Protein AF-A0A1Y4FBH4-F1 (afdb_monomer_lite)

Structure (mmCIF, N/CA/C/O backbone):
data_AF-A0A1Y4FBH4-F1
#
_entry.id   AF-A0A1Y4FBH4-F1
#
loop_
_atom_site.group_PDB
_atom_site.id
_atom_site.type_symbol
_atom_site.label_atom_id
_atom_site.label_alt_id
_atom_site.label_comp_id
_atom_site.label_asym_id
_atom_site.label_entity_id
_atom_site.label_seq_id
_atom_site.pdbx_PDB_ins_code
_atom_site.Cartn_x
_atom_site.Cartn_y
_atom_site.Cartn_z
_atom_site.occupancy
_atom_site.B_iso_or_equiv
_atom_site.auth_seq_id
_atom_site.auth_comp_id
_atom_site.auth_asym_id
_atom_site.auth_atom_id
_atom_site.pdbx_PDB_model_num
ATOM 1 N N . MET A 1 1 ? 20.129 15.542 -15.994 1.00 48.25 1 MET A N 1
ATOM 2 C CA . MET A 1 1 ? 19.425 16.602 -15.232 1.00 48.25 1 MET A CA 1
ATOM 3 C C . MET A 1 1 ? 17.943 16.291 -15.065 1.00 48.25 1 MET A C 1
ATOM 5 O O . MET A 1 1 ? 17.480 16.441 -13.949 1.00 48.25 1 MET A O 1
ATOM 9 N N . ILE A 1 2 ? 17.231 15.809 -16.097 1.00 51.38 2 ILE A N 1
ATOM 10 C CA . ILE A 1 2 ? 15.814 15.397 -15.977 1.00 51.38 2 ILE A CA 1
ATOM 11 C C . ILE A 1 2 ? 15.652 14.165 -15.057 1.00 51.38 2 ILE A C 1
ATOM 13 O O . ILE A 1 2 ? 14.860 14.227 -14.129 1.00 51.38 2 ILE A O 1
ATOM 17 N N . GLU A 1 3 ? 16.498 13.132 -15.189 1.00 50.94 3 GLU A N 1
ATOM 18 C CA . GLU A 1 3 ? 16.478 11.939 -14.304 1.00 50.94 3 GLU A CA 1
ATOM 19 C C . GLU A 1 3 ? 16.735 12.243 -12.814 1.00 50.94 3 GLU A C 1
ATOM 21 O O . GLU A 1 3 ? 16.278 11.516 -11.941 1.00 50.94 3 GLU A O 1
ATOM 26 N N . ILE A 1 4 ? 17.452 13.327 -12.494 1.00 52.62 4 ILE A N 1
ATOM 27 C CA . ILE A 1 4 ? 17.788 13.674 -11.100 1.00 52.62 4 ILE A CA 1
ATOM 28 C C . ILE A 1 4 ? 16.607 14.383 -10.411 1.00 52.62 4 ILE A C 1
ATOM 30 O O . ILE A 1 4 ? 16.445 14.255 -9.202 1.00 52.62 4 ILE A O 1
ATOM 34 N N . MET A 1 5 ? 15.761 15.095 -11.168 1.00 50.81 5 MET A N 1
ATOM 35 C CA . MET A 1 5 ? 14.614 15.834 -10.622 1.00 50.81 5 MET A CA 1
ATOM 36 C C . MET A 1 5 ? 13.438 14.929 -10.232 1.00 50.81 5 MET A C 1
ATOM 38 O O . MET A 1 5 ? 12.678 15.285 -9.336 1.00 50.81 5 MET A O 1
ATOM 42 N N . GLU A 1 6 ? 13.282 13.757 -10.852 1.00 58.50 6 GLU A N 1
ATOM 43 C CA . GLU A 1 6 ? 12.192 12.835 -10.496 1.00 58.50 6 GLU A CA 1
ATOM 44 C C . GLU A 1 6 ? 12.414 12.199 -9.110 1.00 58.50 6 GLU A C 1
ATOM 46 O O . GLU A 1 6 ? 11.459 12.005 -8.357 1.00 58.50 6 GLU A O 1
ATOM 51 N N . MET A 1 7 ? 13.669 11.995 -8.696 1.00 65.31 7 MET A N 1
ATOM 52 C CA . MET A 1 7 ? 14.031 11.317 -7.441 1.00 65.31 7 MET A CA 1
ATOM 53 C C . MET A 1 7 ? 13.748 12.111 -6.150 1.00 65.31 7 MET A C 1
ATOM 55 O O . MET A 1 7 ? 13.855 11.553 -5.055 1.00 65.31 7 MET A O 1
ATOM 59 N N . GLU A 1 8 ? 13.414 13.402 -6.227 1.00 80.81 8 GLU A N 1
ATOM 60 C CA . GLU A 1 8 ? 13.119 14.209 -5.031 1.00 80.81 8 GLU A CA 1
ATOM 61 C C . GLU A 1 8 ? 11.729 13.907 -4.445 1.00 80.81 8 GLU A C 1
ATOM 63 O O . GLU A 1 8 ? 11.493 14.113 -3.251 1.00 80.81 8 GLU A O 1
ATOM 68 N N . THR A 1 9 ? 10.826 13.357 -5.261 1.00 92.00 9 THR A N 1
ATOM 69 C CA . THR A 1 9 ? 9.446 13.025 -4.876 1.00 92.00 9 THR A CA 1
ATOM 70 C C . THR A 1 9 ? 9.318 11.587 -4.367 1.00 92.00 9 THR A C 1
ATOM 72 O O . THR A 1 9 ? 10.179 10.741 -4.616 1.00 92.00 9 THR A O 1
ATOM 75 N N . LEU A 1 10 ? 8.246 11.291 -3.625 1.00 91.25 10 LEU A N 1
ATOM 76 C CA . LEU A 1 10 ? 7.948 9.915 -3.212 1.00 91.25 10 LEU A CA 1
ATOM 77 C C . LEU A 1 10 ? 7.619 9.051 -4.436 1.00 91.25 10 LEU A C 1
ATOM 79 O O . LEU A 1 10 ? 8.076 7.918 -4.538 1.00 91.25 10 LEU A O 1
ATOM 83 N N . GLU A 1 11 ? 6.875 9.619 -5.377 1.00 92.38 11 GLU A N 1
ATOM 84 C CA . GLU A 1 11 ? 6.441 8.991 -6.616 1.00 92.38 11 GLU A CA 1
ATOM 85 C C . GLU A 1 11 ? 7.635 8.614 -7.493 1.00 92.38 11 GLU A C 1
ATOM 87 O O . GLU A 1 11 ? 7.726 7.478 -7.942 1.00 92.38 11 GLU A O 1
ATOM 92 N N . GLY A 1 12 ? 8.598 9.516 -7.693 1.00 93.06 12 GLY A N 1
ATOM 93 C CA . GLY A 1 12 ? 9.777 9.186 -8.493 1.00 93.06 12 GLY A CA 1
ATOM 94 C C . GLY A 1 12 ? 10.703 8.167 -7.826 1.00 93.06 12 GLY A C 1
ATOM 95 O O . GLY A 1 12 ? 11.296 7.349 -8.524 1.00 93.06 12 GLY A O 1
ATOM 96 N N . LYS A 1 13 ? 10.776 8.131 -6.486 1.00 94.75 13 LYS A N 1
ATOM 97 C CA . LYS A 1 13 ? 11.463 7.039 -5.770 1.00 94.75 13 LYS A CA 1
ATOM 98 C C . LYS A 1 13 ? 10.772 5.697 -6.003 1.00 94.75 13 LYS A C 1
ATOM 100 O O . LYS A 1 13 ? 11.456 4.735 -6.335 1.00 94.75 13 LYS A O 1
ATOM 105 N N . ALA A 1 14 ? 9.445 5.648 -5.874 1.00 95.88 14 ALA A N 1
ATOM 106 C CA . ALA A 1 14 ? 8.659 4.444 -6.134 1.00 95.88 14 ALA A CA 1
ATOM 107 C C . ALA A 1 14 ? 8.852 3.961 -7.581 1.00 95.88 14 ALA A C 1
ATOM 109 O O . ALA A 1 14 ? 9.170 2.801 -7.802 1.00 95.88 14 ALA A O 1
ATOM 110 N N . ARG A 1 15 ? 8.777 4.858 -8.570 1.00 95.50 15 ARG A N 1
ATOM 111 C CA . ARG A 1 15 ? 8.996 4.523 -9.990 1.00 95.50 15 ARG A CA 1
ATOM 112 C C . ARG A 1 15 ? 10.379 3.943 -10.249 1.00 95.50 15 ARG A C 1
ATOM 114 O O . ARG A 1 15 ? 10.482 2.892 -10.864 1.00 95.50 15 ARG A O 1
ATOM 121 N N . LEU A 1 16 ? 11.428 4.553 -9.693 1.00 94.62 16 LEU A N 1
ATOM 122 C CA . LEU A 1 16 ? 12.791 4.033 -9.815 1.00 94.62 16 LEU A CA 1
ATOM 123 C C . LEU A 1 16 ? 12.927 2.620 -9.228 1.00 94.62 16 LEU A C 1
ATOM 125 O O . LEU A 1 16 ? 13.559 1.754 -9.834 1.00 94.62 16 LEU A O 1
ATOM 129 N N . ILE A 1 17 ? 12.349 2.381 -8.048 1.00 95.50 17 ILE A N 1
ATOM 130 C CA . ILE A 1 17 ? 12.348 1.057 -7.412 1.00 95.50 17 ILE A CA 1
ATOM 131 C C . ILE A 1 17 ? 11.573 0.060 -8.285 1.00 95.50 17 ILE A C 1
ATOM 133 O O . ILE A 1 17 ? 12.051 -1.045 -8.553 1.00 95.50 17 ILE A O 1
ATOM 137 N N . ALA A 1 18 ? 10.407 0.465 -8.776 1.00 96.19 18 ALA A N 1
ATOM 138 C CA . ALA A 1 18 ? 9.548 -0.339 -9.623 1.00 96.19 18 ALA A CA 1
ATOM 139 C C . ALA A 1 18 ? 10.249 -0.738 -10.935 1.00 96.19 18 ALA A C 1
ATOM 141 O O . ALA A 1 18 ? 10.307 -1.924 -11.253 1.00 96.19 18 ALA A O 1
ATOM 142 N N . ASP A 1 19 ? 10.876 0.213 -11.632 1.00 96.50 19 ASP A N 1
ATOM 143 C CA . ASP A 1 19 ? 11.651 -0.020 -12.858 1.00 96.50 19 ASP A CA 1
ATOM 144 C C . ASP A 1 19 ? 12.871 -0.919 -12.624 1.00 96.50 19 ASP A C 1
ATOM 146 O O . ASP A 1 19 ? 13.248 -1.707 -13.491 1.00 96.50 19 ASP A O 1
ATOM 150 N N . THR A 1 20 ? 13.487 -0.830 -11.440 1.00 96.25 20 THR A N 1
ATOM 151 C CA . THR A 1 20 ? 14.666 -1.634 -11.088 1.00 96.25 20 THR A CA 1
ATOM 152 C C . THR A 1 20 ? 14.329 -3.118 -10.932 1.00 96.25 20 THR A C 1
ATOM 154 O O . THR A 1 20 ? 15.114 -3.970 -11.350 1.00 96.25 20 THR A O 1
ATOM 157 N N . TYR A 1 21 ? 13.189 -3.441 -10.313 1.00 95.75 21 TYR A N 1
ATOM 158 C CA . TYR A 1 21 ? 12.836 -4.824 -9.962 1.00 95.75 21 TYR A CA 1
ATOM 159 C C . TYR A 1 21 ? 11.793 -5.458 -10.890 1.00 95.75 21 TYR A C 1
ATOM 161 O O . TYR A 1 21 ? 11.760 -6.683 -11.018 1.00 95.75 21 TYR A O 1
ATOM 169 N N . GLY A 1 22 ? 10.980 -4.648 -11.568 1.00 96.94 22 GLY A N 1
ATOM 170 C CA . GLY A 1 22 ? 9.933 -5.103 -12.475 1.00 96.94 22 GLY A CA 1
ATOM 171 C C . GLY A 1 22 ? 8.712 -5.707 -11.772 1.00 96.94 22 GLY A C 1
ATOM 172 O O . GLY A 1 22 ? 8.704 -5.971 -10.571 1.00 96.94 22 GLY A O 1
ATOM 173 N N . LEU A 1 23 ? 7.653 -5.930 -12.556 1.00 97.81 23 LEU A N 1
ATOM 174 C CA . LEU A 1 23 ? 6.309 -6.230 -12.048 1.00 97.81 23 LEU A CA 1
ATOM 175 C C . LEU A 1 23 ? 6.220 -7.522 -11.236 1.00 97.81 23 LEU A C 1
ATOM 177 O O . LEU A 1 23 ? 5.662 -7.505 -10.149 1.00 97.81 23 LEU A O 1
ATOM 181 N N . ASP A 1 24 ? 6.775 -8.627 -11.732 1.00 98.12 24 ASP A N 1
ATOM 182 C CA . ASP A 1 24 ? 6.664 -9.933 -11.065 1.00 98.12 24 ASP A CA 1
ATOM 183 C C . ASP A 1 24 ? 7.241 -9.885 -9.642 1.00 98.12 24 ASP A C 1
ATOM 185 O O . ASP A 1 24 ? 6.574 -10.230 -8.667 1.00 98.12 24 ASP A O 1
ATOM 189 N N . LYS A 1 25 ? 8.441 -9.307 -9.503 1.00 98.19 25 LYS A N 1
ATOM 190 C CA . LYS A 1 25 ? 9.084 -9.151 -8.200 1.00 98.19 25 LYS A CA 1
ATOM 191 C C . LYS A 1 25 ? 8.327 -8.180 -7.293 1.00 98.19 25 LYS A C 1
ATOM 193 O O . LYS A 1 25 ? 8.266 -8.410 -6.089 1.00 98.19 25 LYS A O 1
ATOM 198 N N . GLN A 1 26 ? 7.765 -7.109 -7.849 1.00 98.38 26 GLN A N 1
ATOM 199 C CA . GLN A 1 26 ? 6.998 -6.136 -7.072 1.00 98.38 26 GLN A CA 1
ATOM 200 C C . GLN A 1 26 ? 5.643 -6.671 -6.598 1.00 98.38 26 GLN A C 1
ATOM 202 O O . GLN A 1 26 ? 5.179 -6.290 -5.522 1.00 98.38 26 GLN A O 1
ATOM 207 N N . LEU A 1 27 ? 5.030 -7.595 -7.340 1.00 98.50 27 LEU A N 1
ATOM 208 C CA . LEU A 1 27 ? 3.826 -8.299 -6.900 1.00 98.50 27 LEU A CA 1
ATOM 209 C C . LEU A 1 27 ? 4.127 -9.253 -5.738 1.00 98.50 27 LEU A C 1
ATOM 211 O O . LEU A 1 27 ? 3.338 -9.313 -4.794 1.00 98.50 27 LEU A O 1
ATOM 215 N N . ASP A 1 28 ? 5.272 -9.943 -5.767 1.00 98.62 28 ASP A N 1
ATOM 216 C CA . ASP A 1 28 ? 5.734 -10.764 -4.639 1.00 98.62 28 ASP A CA 1
ATOM 217 C C . ASP A 1 28 ? 5.952 -9.916 -3.378 1.00 98.62 28 ASP A C 1
ATOM 219 O O . ASP A 1 28 ? 5.501 -10.288 -2.296 1.00 98.62 28 ASP A O 1
ATOM 223 N N . ILE A 1 29 ? 6.596 -8.751 -3.513 1.00 98.44 29 ILE A N 1
ATOM 224 C CA . ILE A 1 29 ? 6.812 -7.834 -2.383 1.00 98.44 29 ILE A CA 1
ATOM 225 C C . ILE A 1 29 ? 5.462 -7.333 -1.852 1.00 98.44 29 ILE A C 1
ATOM 227 O O . ILE A 1 29 ? 5.204 -7.406 -0.656 1.00 98.44 29 ILE A O 1
ATOM 231 N N . MET A 1 30 ? 4.539 -6.916 -2.725 1.00 98.56 30 MET A N 1
ATOM 232 C CA . MET A 1 30 ? 3.196 -6.498 -2.303 1.00 98.56 30 MET A CA 1
ATOM 233 C C . MET A 1 30 ? 2.445 -7.615 -1.554 1.00 98.56 30 MET A C 1
ATOM 235 O O . MET A 1 30 ? 1.697 -7.334 -0.613 1.00 98.56 30 MET A O 1
ATOM 239 N N . LEU A 1 31 ? 2.637 -8.882 -1.939 1.00 98.69 31 LEU A N 1
ATOM 240 C CA . LEU A 1 31 ? 2.077 -10.032 -1.226 1.00 98.69 31 LEU A CA 1
ATOM 241 C C . LEU A 1 31 ? 2.672 -10.178 0.183 1.00 98.69 31 LEU A C 1
ATOM 243 O O . LEU A 1 31 ? 1.921 -10.434 1.131 1.00 98.69 31 LEU A O 1
ATOM 247 N N . GLU A 1 32 ? 3.989 -10.013 0.327 1.00 98.62 32 GLU A N 1
ATOM 248 C CA . GLU A 1 32 ? 4.674 -10.005 1.624 1.00 98.62 32 GLU A CA 1
ATOM 249 C C . GLU A 1 32 ? 4.118 -8.886 2.520 1.00 98.62 32 GLU A C 1
ATOM 251 O O . GLU A 1 32 ? 3.635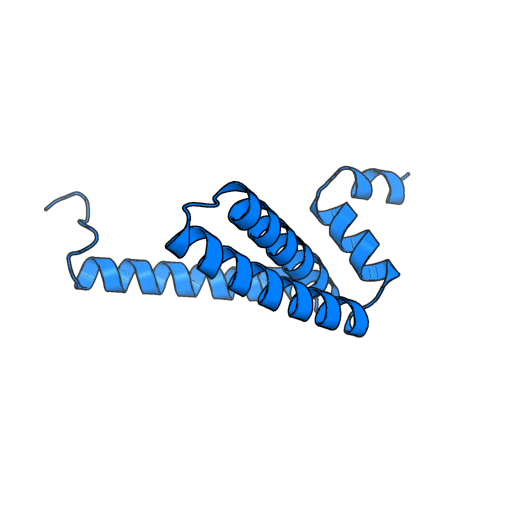 -9.181 3.617 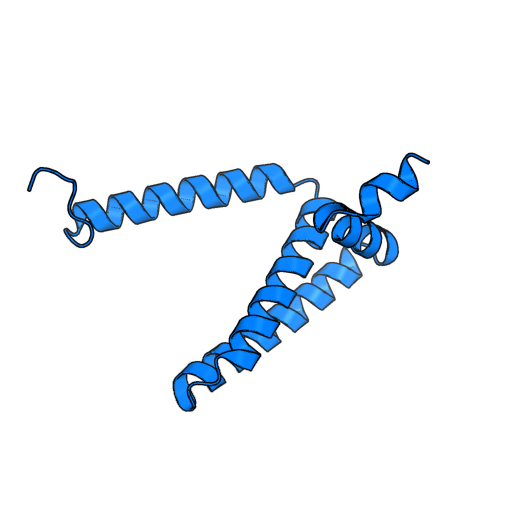1.00 98.62 32 GLU A O 1
ATOM 256 N N . GLU A 1 33 ? 4.027 -7.653 2.014 1.00 98.56 33 GLU A N 1
ATOM 257 C CA . GLU A 1 33 ? 3.504 -6.503 2.771 1.00 98.56 33 GLU A CA 1
ATOM 258 C C . GLU A 1 33 ? 2.030 -6.662 3.171 1.00 98.56 33 GLU A C 1
ATOM 260 O O . GLU A 1 33 ? 1.608 -6.281 4.267 1.00 98.56 33 GLU A O 1
ATOM 265 N N . CYS A 1 34 ? 1.215 -7.312 2.332 1.00 98.75 34 CYS A N 1
ATOM 266 C CA . CYS A 1 34 ? -0.148 -7.684 2.715 1.00 98.75 34 CYS A CA 1
ATOM 267 C 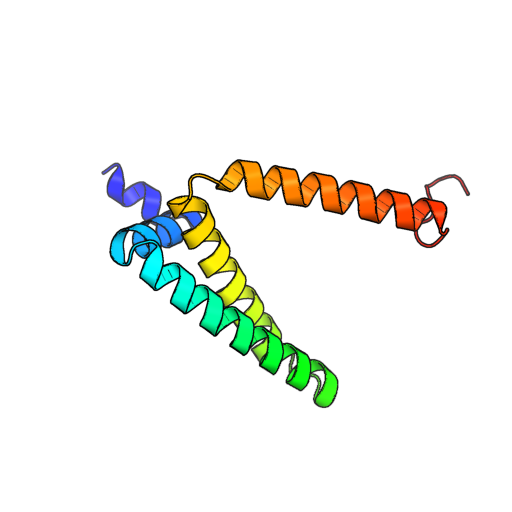C . CYS A 1 34 ? -0.157 -8.610 3.943 1.00 98.75 34 CYS A C 1
ATOM 269 O O . CYS A 1 34 ? -0.971 -8.433 4.858 1.00 98.75 34 CYS A O 1
ATOM 271 N N . ALA A 1 35 ? 0.730 -9.608 3.982 1.00 98.69 35 ALA A N 1
ATOM 272 C CA . ALA A 1 35 ? 0.835 -10.525 5.112 1.00 98.69 35 ALA A CA 1
ATOM 273 C C . ALA A 1 35 ? 1.376 -9.823 6.371 1.00 98.69 35 ALA A C 1
ATOM 275 O O . ALA A 1 35 ? 0.915 -10.108 7.484 1.00 98.69 35 ALA A O 1
ATOM 276 N N . GLU A 1 36 ? 2.323 -8.899 6.211 1.00 98.81 36 GLU A N 1
ATOM 277 C CA . GLU A 1 36 ? 2.887 -8.069 7.282 1.00 98.81 36 GLU A CA 1
ATOM 278 C C . GLU A 1 36 ? 1.802 -7.197 7.922 1.00 98.81 36 GLU A C 1
ATOM 280 O O . GLU A 1 36 ? 1.561 -7.291 9.134 1.00 98.81 36 GLU A O 1
ATOM 285 N N . LEU A 1 37 ? 1.029 -6.477 7.104 1.00 98.81 37 LEU A N 1
ATOM 286 C CA . LEU A 1 37 ? -0.065 -5.634 7.573 1.00 98.81 37 LEU A CA 1
ATOM 287 C C . LEU A 1 37 ? -1.153 -6.438 8.297 1.00 98.81 37 LEU A C 1
ATOM 289 O O . LEU A 1 37 ? -1.642 -6.011 9.347 1.00 98.81 37 LEU A O 1
ATOM 293 N N . ILE A 1 38 ? -1.511 -7.631 7.806 1.00 98.81 38 ILE A N 1
ATOM 294 C CA . ILE A 1 38 ? -2.452 -8.523 8.507 1.00 98.81 38 ILE A CA 1
ATOM 295 C C . ILE A 1 38 ? -1.934 -8.850 9.916 1.00 98.81 38 ILE A C 1
ATOM 297 O O . ILE A 1 38 ? -2.670 -8.701 10.900 1.00 98.81 38 ILE A O 1
ATOM 301 N N . LYS A 1 39 ? -0.660 -9.256 10.042 1.00 98.69 39 LYS A N 1
ATOM 302 C CA . LYS A 1 39 ? -0.035 -9.534 11.348 1.00 98.69 39 LYS A CA 1
ATOM 303 C C . LYS A 1 39 ? -0.050 -8.287 12.240 1.00 98.69 39 LYS A C 1
ATOM 305 O O . LYS A 1 39 ? -0.360 -8.398 13.432 1.00 98.69 39 LYS A O 1
ATOM 310 N N . ALA A 1 40 ? 0.254 -7.113 11.692 1.00 98.69 40 ALA A N 1
ATOM 311 C CA . ALA A 1 40 ? 0.290 -5.860 12.439 1.00 98.69 40 ALA A CA 1
ATOM 312 C C . ALA A 1 40 ? -1.091 -5.437 12.950 1.00 98.69 40 ALA A C 1
ATOM 314 O O . ALA A 1 40 ? -1.222 -5.066 14.117 1.00 98.69 40 ALA A O 1
ATOM 315 N N . ILE A 1 41 ? -2.146 -5.596 12.144 1.00 98.81 41 ILE A N 1
ATOM 316 C CA . ILE A 1 41 ? -3.535 -5.373 12.572 1.00 98.81 41 ILE A CA 1
ATOM 317 C C . ILE A 1 41 ? -3.886 -6.300 13.743 1.00 98.81 41 ILE A C 1
ATOM 319 O O . ILE A 1 41 ? -4.466 -5.852 14.737 1.00 98.81 41 ILE A O 1
ATOM 323 N N . CYS A 1 42 ? -3.508 -7.582 13.680 1.00 98.62 42 CYS A N 1
ATOM 324 C CA . CYS A 1 42 ? -3.725 -8.518 14.786 1.00 98.62 42 CYS A CA 1
ATOM 325 C C . CYS A 1 42 ? -3.008 -8.074 16.071 1.00 98.62 42 CYS A C 1
ATOM 327 O O . CYS A 1 42 ? -3.612 -8.096 17.149 1.00 98.62 42 CYS A O 1
ATOM 329 N N . LYS A 1 43 ? -1.743 -7.646 15.973 1.00 98.25 43 LYS A N 1
ATOM 330 C CA . LYS A 1 43 ? -0.974 -7.132 17.118 1.00 98.25 43 LYS A CA 1
ATOM 331 C C . LYS A 1 43 ? -1.577 -5.848 17.681 1.00 98.25 43 LYS A C 1
ATOM 333 O O . LYS A 1 43 ? -1.729 -5.749 18.896 1.00 98.25 43 LYS A O 1
ATOM 338 N N . TYR A 1 44 ? -1.992 -4.910 16.831 1.00 98.62 44 TYR A N 1
ATOM 339 C CA . TYR A 1 44 ? -2.668 -3.684 17.254 1.00 98.62 44 TYR A CA 1
ATOM 340 C C . TYR A 1 44 ? -3.952 -3.991 18.029 1.00 98.62 44 TYR A C 1
ATOM 342 O O . TYR A 1 44 ? -4.131 -3.501 19.141 1.00 98.62 44 TYR A O 1
ATOM 350 N N . LYS A 1 45 ? -4.810 -4.877 17.511 1.00 98.25 45 LYS A N 1
ATOM 351 C CA . LYS A 1 45 ? -6.058 -5.253 18.196 1.00 98.25 45 LYS A CA 1
ATOM 352 C C . LYS A 1 45 ? -5.826 -5.952 19.537 1.00 98.25 45 LYS A C 1
ATOM 354 O O . LYS A 1 45 ? -6.679 -5.860 20.414 1.00 98.25 45 LYS A O 1
ATOM 359 N N . ARG A 1 46 ? -4.710 -6.671 19.694 1.00 98.19 46 ARG A N 1
ATOM 360 C CA . ARG A 1 46 ? -4.395 -7.424 20.917 1.00 98.19 46 ARG A CA 1
ATOM 361 C C . ARG A 1 46 ? -3.632 -6.607 21.959 1.00 98.19 46 ARG A C 1
ATOM 363 O O . ARG A 1 46 ? -3.848 -6.809 23.149 1.00 98.19 46 ARG A O 1
ATOM 370 N N . TYR A 1 47 ? -2.734 -5.731 21.520 1.00 98.00 47 TYR A N 1
ATOM 371 C CA . TYR A 1 47 ? -1.742 -5.080 22.381 1.00 98.00 47 TYR A CA 1
ATOM 372 C C . TYR A 1 47 ? -1.672 -3.556 22.218 1.00 98.00 47 TYR A C 1
ATOM 374 O O . TYR A 1 47 ? -0.935 -2.908 22.952 1.00 98.00 47 TYR A O 1
ATOM 382 N N . GLY A 1 48 ? -2.405 -2.968 21.269 1.00 97.50 48 GLY A N 1
ATOM 383 C CA . GLY A 1 48 ? -2.342 -1.533 20.980 1.00 97.50 48 GLY A CA 1
ATOM 384 C C . GLY A 1 48 ? -1.055 -1.089 20.275 1.00 97.50 48 GLY A C 1
ATOM 385 O O . GLY A 1 48 ? -0.708 0.090 20.341 1.00 97.50 48 GLY A O 1
ATOM 386 N N . ASP A 1 49 ? -0.342 -2.004 19.606 1.00 97.38 49 ASP A N 1
ATOM 387 C CA . ASP A 1 49 ? 0.905 -1.714 18.882 1.00 97.38 49 ASP A CA 1
ATOM 388 C C . ASP A 1 49 ? 0.661 -0.852 17.630 1.00 97.38 49 ASP A C 1
ATOM 390 O O . ASP A 1 49 ? 0.534 -1.326 16.502 1.00 97.38 49 ASP A O 1
ATOM 394 N N . THR A 1 50 ? 0.545 0.453 17.854 1.00 98.00 50 THR A N 1
ATOM 395 C CA . THR A 1 50 ? 0.322 1.457 16.807 1.00 98.00 50 THR A CA 1
ATOM 396 C C . THR A 1 50 ? 1.560 1.731 15.969 1.00 98.00 50 THR A C 1
ATOM 398 O O . THR A 1 50 ? 1.421 2.228 14.854 1.00 98.00 50 THR A O 1
ATOM 401 N N . LYS A 1 51 ? 2.764 1.470 16.493 1.00 98.12 51 LYS A N 1
ATOM 402 C CA . LYS A 1 51 ? 4.003 1.733 15.759 1.00 98.12 51 LYS A CA 1
ATOM 403 C C . LYS A 1 51 ? 4.115 0.759 14.592 1.00 98.12 51 LYS A C 1
ATOM 405 O O . LYS A 1 51 ? 4.168 1.226 13.460 1.00 98.12 51 LYS A O 1
ATOM 410 N N . ASN A 1 52 ? 4.057 -0.545 14.874 1.00 98.25 52 ASN A N 1
ATOM 411 C CA . ASN A 1 52 ? 4.148 -1.574 13.840 1.00 98.25 52 ASN A CA 1
ATOM 412 C C . ASN A 1 52 ? 3.007 -1.425 12.827 1.00 98.25 52 ASN A C 1
ATOM 414 O O . ASN A 1 52 ? 3.235 -1.577 11.642 1.00 98.25 52 ASN A O 1
ATOM 418 N N . LEU A 1 53 ? 1.787 -1.082 13.261 1.00 98.75 53 LEU A N 1
ATOM 419 C CA . LEU A 1 53 ? 0.675 -0.875 12.328 1.00 98.75 53 LEU A CA 1
ATOM 420 C C . LEU A 1 53 ? 0.948 0.253 11.321 1.00 98.75 53 LEU A C 1
ATOM 422 O O . LEU A 1 53 ? 0.650 0.097 10.145 1.00 98.75 53 LEU A O 1
ATOM 426 N N . LYS A 1 54 ? 1.495 1.387 11.775 1.00 98.69 54 LYS A N 1
ATOM 427 C CA . LYS A 1 54 ? 1.796 2.525 10.891 1.00 98.69 54 LYS A CA 1
ATOM 428 C C . LYS A 1 54 ? 2.909 2.216 9.891 1.00 98.69 54 LYS A C 1
ATOM 430 O O . LYS A 1 54 ? 2.856 2.752 8.792 1.00 98.69 54 LYS A O 1
ATOM 435 N N . GLU A 1 55 ? 3.885 1.409 10.298 1.00 98.62 55 GLU A N 1
ATOM 436 C CA . GLU A 1 55 ? 4.998 0.945 9.460 1.00 98.62 55 GLU A CA 1
ATOM 437 C C . GLU A 1 55 ? 4.457 0.116 8.290 1.00 98.62 55 GLU A C 1
ATOM 439 O O . GLU A 1 55 ? 4.464 0.614 7.169 1.00 98.62 55 GLU A O 1
ATOM 444 N N . GLU A 1 56 ? 3.764 -0.994 8.571 1.00 98.75 56 GLU A N 1
ATOM 445 C CA . GLU A 1 56 ? 3.243 -1.868 7.501 1.00 98.75 56 GLU A CA 1
ATOM 446 C C . GLU A 1 56 ? 2.185 -1.184 6.613 1.00 98.75 56 GLU A C 1
ATOM 448 O O . GLU A 1 56 ? 1.989 -1.532 5.450 1.00 98.75 56 GLU A O 1
ATOM 453 N N . MET A 1 57 ? 1.438 -0.206 7.149 1.00 98.75 57 MET A N 1
ATOM 454 C CA . MET A 1 57 ? 0.530 0.611 6.330 1.00 98.75 57 MET A CA 1
ATOM 455 C C . MET A 1 57 ? 1.296 1.483 5.328 1.00 98.75 57 MET A C 1
ATOM 457 O O . MET A 1 57 ? 0.791 1.748 4.237 1.00 98.75 57 MET A O 1
ATOM 461 N N . GLY A 1 58 ? 2.473 1.972 5.718 1.00 98.44 58 GLY A N 1
ATOM 462 C CA . GLY A 1 58 ? 3.382 2.706 4.849 1.00 98.44 58 GLY A CA 1
ATOM 463 C C . GLY A 1 58 ? 3.985 1.801 3.782 1.00 98.44 58 GLY A C 1
ATOM 464 O O . GLY A 1 58 ? 3.942 2.162 2.606 1.00 98.44 58 GLY A O 1
ATOM 465 N N . ASP A 1 59 ? 4.450 0.620 4.178 1.00 98.56 59 ASP A N 1
ATOM 466 C CA . ASP A 1 59 ? 5.112 -0.331 3.283 1.00 98.56 59 ASP A CA 1
ATOM 467 C C . ASP A 1 59 ? 4.140 -0.876 2.222 1.00 98.56 59 ASP A C 1
ATOM 469 O O . ASP A 1 59 ? 4.407 -0.787 1.019 1.00 98.56 59 ASP A O 1
ATOM 473 N N . LEU A 1 60 ? 2.919 -1.268 2.616 1.00 98.56 60 LEU A N 1
ATOM 474 C CA . LEU A 1 60 ? 1.883 -1.641 1.645 1.00 98.56 60 LEU A CA 1
ATOM 475 C C . LEU A 1 60 ? 1.486 -0.469 0.730 1.00 98.56 60 LEU A C 1
ATOM 477 O O . LEU A 1 60 ? 1.195 -0.662 -0.450 1.00 98.56 60 LEU A O 1
ATOM 481 N N . ARG A 1 61 ? 1.459 0.769 1.244 1.00 98.38 61 ARG A N 1
ATOM 482 C CA . ARG A 1 61 ? 1.152 1.941 0.408 1.00 98.38 61 ARG A CA 1
ATOM 483 C C . ARG A 1 61 ? 2.236 2.177 -0.642 1.00 98.38 61 ARG A C 1
ATOM 485 O O . ARG A 1 61 ? 1.887 2.539 -1.762 1.00 98.38 61 ARG A O 1
ATOM 492 N N . LEU A 1 62 ? 3.508 1.985 -0.298 1.00 98.38 62 LEU A N 1
ATOM 493 C CA . LEU A 1 62 ? 4.618 2.128 -1.236 1.00 98.38 62 LEU A CA 1
ATOM 494 C C . LEU A 1 62 ? 4.530 1.082 -2.353 1.00 98.38 62 LEU A C 1
ATOM 496 O O . LEU A 1 62 ? 4.529 1.451 -3.525 1.00 98.38 62 LEU A O 1
ATOM 500 N N . THR A 1 63 ? 4.336 -0.192 -2.007 1.00 98.19 63 THR A N 1
ATOM 501 C CA . THR A 1 63 ? 4.232 -1.264 -3.014 1.00 98.19 63 THR A CA 1
ATOM 502 C C . THR A 1 63 ? 3.015 -1.097 -3.924 1.00 98.19 63 THR A C 1
ATOM 504 O O . THR A 1 63 ? 3.089 -1.387 -5.117 1.00 98.19 63 THR A O 1
ATOM 507 N N . LEU A 1 64 ? 1.900 -0.556 -3.419 1.00 98.25 64 LEU A N 1
ATOM 508 C CA . LEU A 1 64 ? 0.751 -0.192 -4.255 1.00 98.25 64 LEU A CA 1
ATOM 509 C C . LEU A 1 64 ? 1.081 0.914 -5.267 1.00 98.25 64 LEU A C 1
ATOM 511 O O . LEU A 1 64 ? 0.555 0.873 -6.377 1.00 98.25 64 LEU A O 1
ATOM 515 N N . MET A 1 65 ? 1.930 1.886 -4.911 1.00 97.56 65 MET A N 1
ATOM 516 C CA . MET A 1 65 ? 2.400 2.922 -5.844 1.00 97.56 65 MET A CA 1
ATOM 517 C C . MET A 1 65 ? 3.311 2.327 -6.925 1.00 97.56 65 MET A C 1
ATOM 519 O O . MET A 1 65 ? 3.178 2.658 -8.099 1.00 97.56 65 MET A O 1
ATOM 523 N N . GLU A 1 66 ? 4.215 1.428 -6.542 1.00 98.19 66 GLU A N 1
ATOM 524 C CA . GLU A 1 66 ? 5.149 0.768 -7.463 1.00 98.19 66 GLU A CA 1
ATOM 525 C C . GLU A 1 66 ? 4.409 -0.121 -8.472 1.00 98.19 66 GLU A C 1
ATOM 527 O O . GLU A 1 66 ? 4.638 -0.038 -9.680 1.00 98.19 66 GLU A O 1
ATOM 532 N N . ASN A 1 67 ? 3.465 -0.934 -7.991 1.00 98.50 67 ASN A N 1
ATOM 533 C CA . ASN A 1 67 ? 2.693 -1.841 -8.835 1.00 98.50 67 ASN A CA 1
ATOM 534 C C . ASN A 1 67 ? 1.665 -1.105 -9.708 1.00 98.50 67 ASN A C 1
ATOM 536 O O . ASN A 1 67 ? 1.476 -1.482 -10.863 1.00 98.50 67 ASN A O 1
ATOM 540 N N . SER A 1 68 ? 1.015 -0.047 -9.205 1.00 98.00 68 SER A N 1
ATOM 541 C CA . SER A 1 68 ? 0.088 0.749 -10.024 1.00 98.00 68 SER A CA 1
ATOM 542 C C . SER A 1 68 ? 0.806 1.452 -11.174 1.00 98.00 68 SER A C 1
ATOM 544 O O . SER A 1 68 ? 0.283 1.476 -12.290 1.00 98.00 68 SER A O 1
ATOM 546 N N . TYR A 1 69 ? 2.022 1.945 -10.926 1.00 97.81 69 TYR A N 1
ATOM 547 C CA . TYR A 1 69 ? 2.885 2.513 -11.952 1.00 97.81 69 TYR A CA 1
ATOM 548 C C . TYR A 1 69 ? 3.273 1.480 -13.018 1.00 97.81 69 TYR A C 1
ATOM 550 O O . TYR A 1 69 ? 3.056 1.723 -14.204 1.00 97.81 69 TYR A O 1
ATOM 558 N N . LEU A 1 70 ? 3.770 0.302 -12.618 1.00 98.00 70 LEU A N 1
ATOM 559 C CA . LEU A 1 70 ? 4.179 -0.748 -13.565 1.00 98.00 70 LEU A CA 1
ATOM 560 C C . LEU A 1 70 ? 3.022 -1.279 -14.421 1.00 98.00 70 LEU A C 1
ATOM 562 O O . LEU A 1 70 ? 3.242 -1.746 -15.537 1.00 98.00 70 LEU A O 1
ATOM 566 N N . LEU A 1 71 ? 1.793 -1.202 -13.909 1.00 97.88 71 LEU A N 1
ATOM 567 C CA . LEU A 1 71 ? 0.579 -1.555 -14.643 1.00 97.88 71 LEU A CA 1
ATOM 568 C C . LEU A 1 71 ? 0.050 -0.418 -15.532 1.00 97.88 71 LEU A C 1
ATOM 570 O O . LEU A 1 71 ? -0.866 -0.652 -16.317 1.00 97.88 71 LEU A O 1
ATOM 574 N N . GLY A 1 72 ? 0.580 0.804 -15.409 1.00 97.38 72 GLY A N 1
ATOM 575 C CA . GLY A 1 72 ? 0.018 1.993 -16.056 1.00 97.38 72 GLY A CA 1
ATOM 576 C C . GLY A 1 72 ? -1.394 2.335 -15.563 1.00 97.38 72 GLY A C 1
ATOM 577 O O . GLY A 1 72 ? -2.158 2.964 -16.289 1.00 97.38 72 GLY A O 1
ATOM 578 N N . ALA A 1 73 ? -1.743 1.907 -14.347 1.00 97.62 73 ALA A N 1
ATOM 579 C CA . ALA A 1 73 ? -3.102 1.920 -13.804 1.00 97.62 73 ALA A CA 1
ATOM 580 C C . ALA A 1 73 ? -3.281 2.913 -12.638 1.00 97.62 73 ALA A C 1
ATOM 582 O O . ALA A 1 73 ? -4.259 2.824 -11.898 1.00 97.62 73 ALA A O 1
ATOM 583 N N . GLU A 1 74 ? -2.342 3.850 -12.443 1.00 95.94 74 GLU A N 1
ATOM 584 C CA . GLU A 1 74 ? -2.391 4.856 -11.367 1.00 95.94 74 GLU A CA 1
ATOM 585 C C . GLU A 1 74 ? -3.733 5.619 -11.353 1.00 95.94 74 GLU A C 1
ATOM 587 O O . GLU A 1 74 ? -4.380 5.708 -10.306 1.00 95.94 74 GLU A O 1
ATOM 592 N N . GLU A 1 75 ? -4.187 6.118 -12.510 1.00 97.38 75 GLU A N 1
ATOM 593 C CA . GLU A 1 75 ? -5.450 6.867 -12.606 1.00 97.38 75 GLU A CA 1
ATOM 594 C C . GLU A 1 75 ? -6.678 5.949 -12.500 1.00 97.38 75 GLU A C 1
ATOM 596 O O . GLU A 1 75 ? -7.607 6.258 -11.760 1.00 97.38 75 GLU A O 1
ATOM 601 N N . GLU A 1 76 ? -6.665 4.774 -13.136 1.00 98.50 76 GLU A N 1
ATOM 602 C CA . GLU A 1 76 ? -7.778 3.812 -13.059 1.00 98.50 76 GLU A CA 1
ATOM 603 C C . GLU A 1 76 ? -8.041 3.358 -11.613 1.00 98.50 76 GLU A C 1
ATOM 605 O O . GLU A 1 76 ? -9.183 3.295 -11.149 1.00 98.50 76 GLU A O 1
ATOM 610 N N . ILE A 1 77 ? -6.977 3.074 -10.856 1.00 97.94 77 ILE A N 1
ATOM 611 C CA . ILE A 1 77 ? -7.074 2.714 -9.438 1.00 97.94 77 ILE A CA 1
ATOM 612 C C . ILE A 1 77 ? -7.623 3.887 -8.622 1.00 97.94 77 ILE A C 1
ATOM 614 O O . ILE A 1 77 ? -8.457 3.675 -7.736 1.00 97.94 77 ILE A O 1
ATOM 618 N N . ARG A 1 78 ? -7.196 5.121 -8.914 1.00 97.44 78 ARG A N 1
ATOM 619 C CA . ARG A 1 78 ? -7.710 6.324 -8.251 1.00 97.44 78 ARG A CA 1
ATOM 620 C C . ARG A 1 78 ? -9.210 6.500 -8.488 1.00 97.44 78 ARG A C 1
ATOM 622 O O . ARG A 1 78 ? -9.935 6.715 -7.518 1.00 97.44 78 ARG A O 1
ATOM 629 N N . GLU A 1 79 ? -9.679 6.347 -9.723 1.00 98.31 79 GLU A N 1
ATOM 630 C CA . GLU A 1 79 ? -11.107 6.404 -10.069 1.00 98.31 79 GLU A CA 1
ATOM 631 C C . GLU A 1 79 ? -11.913 5.311 -9.344 1.00 98.31 79 GLU A C 1
ATOM 633 O O . GLU A 1 79 ? -12.987 5.574 -8.798 1.00 98.31 79 GLU A O 1
ATOM 638 N N . ILE A 1 80 ? -11.376 4.084 -9.259 1.00 98.25 80 ILE A N 1
ATOM 639 C CA . ILE A 1 80 ? -11.997 2.986 -8.498 1.00 98.25 80 ILE A CA 1
ATOM 640 C C . ILE A 1 80 ? -12.131 3.345 -7.010 1.00 98.25 80 ILE A C 1
ATOM 642 O O . ILE A 1 80 ? -13.151 3.021 -6.389 1.00 98.25 80 ILE A O 1
ATOM 646 N N . ILE A 1 81 ? -11.102 3.958 -6.417 1.00 98.06 81 ILE A N 1
ATOM 647 C CA . ILE A 1 81 ? -11.117 4.384 -5.012 1.00 98.06 81 ILE A CA 1
ATOM 648 C C . ILE A 1 81 ? -12.170 5.473 -4.798 1.00 98.06 81 ILE A C 1
ATOM 650 O O . ILE A 1 81 ? -12.980 5.337 -3.880 1.00 98.06 81 ILE A O 1
ATOM 654 N N . ASP A 1 82 ? -12.187 6.501 -5.648 1.00 98.38 82 ASP A N 1
ATOM 655 C CA . ASP A 1 82 ? -13.114 7.636 -5.570 1.00 98.38 82 ASP A CA 1
ATOM 656 C C . ASP A 1 82 ? -14.575 7.168 -5.623 1.00 98.38 82 ASP A C 1
ATOM 658 O O . ASP A 1 82 ? -15.350 7.381 -4.688 1.00 98.38 82 ASP A O 1
ATOM 662 N N . TYR A 1 83 ? -14.908 6.353 -6.628 1.00 98.25 83 TYR A N 1
ATOM 663 C CA . TYR A 1 83 ? -16.234 5.752 -6.765 1.00 98.25 83 TYR A CA 1
ATOM 664 C C . TYR A 1 83 ? -16.655 4.943 -5.523 1.00 98.25 83 TYR A C 1
ATOM 666 O O . TYR A 1 83 ? -17.800 5.019 -5.059 1.00 98.25 83 TYR A O 1
ATOM 674 N N . LYS A 1 84 ? -15.746 4.133 -4.965 1.00 97.88 84 LYS A N 1
ATOM 675 C CA . LYS A 1 84 ? -16.035 3.321 -3.770 1.00 97.88 84 LYS A CA 1
ATOM 676 C C . LYS A 1 84 ? -16.212 4.179 -2.521 1.00 97.88 84 LYS A C 1
ATOM 678 O O . LYS A 1 84 ? -17.047 3.832 -1.677 1.00 97.88 84 LYS A O 1
ATOM 683 N N . ALA A 1 85 ? -15.450 5.261 -2.392 1.00 97.44 85 ALA A N 1
ATOM 684 C CA . ALA A 1 85 ? -15.577 6.205 -1.293 1.00 97.44 85 ALA A CA 1
ATOM 685 C C . ALA A 1 85 ? -16.952 6.885 -1.331 1.00 97.44 85 ALA A C 1
ATOM 687 O O . ALA A 1 85 ? -17.702 6.784 -0.356 1.00 97.44 85 ALA A O 1
ATOM 688 N N . ASP A 1 86 ? -17.334 7.447 -2.480 1.00 97.50 86 ASP A N 1
ATOM 689 C CA . ASP A 1 86 ? -18.637 8.086 -2.689 1.00 97.50 86 ASP A CA 1
ATOM 690 C C . ASP A 1 86 ? -19.798 7.138 -2.401 1.00 97.50 86 ASP A C 1
ATOM 692 O O . ASP A 1 86 ? -20.720 7.462 -1.642 1.00 97.50 86 ASP A O 1
ATOM 696 N N . ARG A 1 87 ? -19.733 5.917 -2.943 1.00 97.06 87 ARG A N 1
ATOM 697 C CA . ARG A 1 87 ? -20.732 4.879 -2.673 1.00 97.06 87 ARG A CA 1
ATOM 698 C C .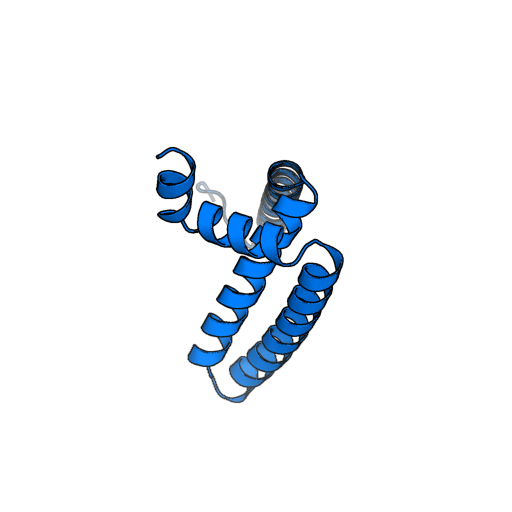 ARG A 1 87 ? -20.864 4.604 -1.175 1.00 97.06 87 ARG A C 1
ATOM 700 O O . ARG A 1 87 ? -21.980 4.497 -0.671 1.00 97.06 87 ARG A O 1
ATOM 707 N N . THR A 1 88 ? -19.748 4.466 -0.464 1.00 96.06 88 THR A N 1
ATOM 708 C CA . THR A 1 88 ? -19.753 4.140 0.970 1.00 96.06 88 THR A CA 1
ATOM 709 C C . THR A 1 88 ? -20.314 5.290 1.805 1.00 96.06 88 THR A C 1
ATOM 711 O O . THR A 1 88 ? -21.094 5.052 2.726 1.00 96.06 88 THR A O 1
ATOM 714 N N . ILE A 1 89 ? -19.983 6.537 1.457 1.00 95.62 89 ILE A N 1
ATOM 715 C CA . ILE A 1 89 ? -20.537 7.734 2.101 1.00 95.62 89 ILE A CA 1
ATOM 716 C C . ILE A 1 89 ? -22.052 7.806 1.896 1.00 95.62 89 ILE A C 1
ATOM 718 O O . ILE A 1 89 ? -22.783 8.064 2.851 1.00 95.62 89 ILE A O 1
ATOM 722 N N . ASN A 1 90 ? -22.540 7.550 0.681 1.00 95.38 90 ASN A N 1
ATOM 723 C CA . ASN A 1 90 ? -23.975 7.574 0.396 1.00 95.38 90 ASN A CA 1
ATOM 724 C C . ASN A 1 90 ? -24.731 6.492 1.180 1.00 95.38 90 ASN A C 1
ATOM 726 O O . ASN A 1 90 ? -25.730 6.805 1.821 1.00 95.38 90 ASN A O 1
ATOM 730 N N . LEU A 1 91 ? -24.198 5.266 1.251 1.00 94.94 91 LEU A N 1
ATOM 731 C CA . LEU A 1 91 ? -24.766 4.202 2.092 1.00 94.94 91 LEU A CA 1
ATOM 732 C C . LEU A 1 91 ? -24.800 4.591 3.578 1.00 94.94 91 LEU A C 1
ATOM 734 O O . LEU A 1 91 ? -25.766 4.301 4.280 1.00 94.94 91 LEU A O 1
ATOM 738 N N . ALA A 1 92 ? -23.760 5.264 4.073 1.00 94.38 92 ALA A N 1
ATOM 739 C CA . ALA A 1 92 ? -23.712 5.725 5.456 1.00 94.38 92 ALA A CA 1
ATOM 740 C C . ALA A 1 92 ? -24.711 6.864 5.744 1.00 94.38 92 ALA A C 1
ATOM 742 O O . ALA A 1 92 ? -25.236 6.929 6.857 1.00 94.38 92 ALA A O 1
ATOM 743 N N . LYS A 1 93 ? -25.006 7.732 4.764 1.00 94.25 93 LYS A N 1
ATOM 744 C CA . LYS A 1 93 ? -26.076 8.744 4.854 1.00 94.25 93 LYS A CA 1
ATOM 745 C C . LYS A 1 93 ? -27.458 8.093 4.885 1.00 94.25 93 LYS A C 1
ATOM 747 O O . LYS A 1 93 ? -28.247 8.397 5.769 1.00 94.25 93 LYS A O 1
ATOM 752 N N . GLU A 1 94 ? -27.725 7.152 3.979 1.00 94.25 94 GLU A N 1
ATOM 753 C CA . GLU A 1 94 ? -28.988 6.395 3.941 1.00 94.25 94 GLU A CA 1
ATOM 754 C C . GLU A 1 94 ? -29.234 5.613 5.241 1.00 94.25 94 GLU A C 1
ATOM 756 O O . GLU A 1 94 ? -30.365 5.513 5.711 1.00 94.25 94 GLU A O 1
ATOM 761 N N . ALA A 1 95 ? -28.168 5.098 5.859 1.00 94.31 95 ALA A N 1
ATOM 762 C CA . ALA A 1 95 ? -28.221 4.427 7.155 1.00 94.31 95 ALA A CA 1
ATOM 763 C C . ALA A 1 95 ? -28.310 5.388 8.362 1.00 94.31 95 ALA A C 1
ATOM 765 O O . ALA A 1 95 ? -28.349 4.922 9.502 1.00 94.31 95 ALA A O 1
ATOM 766 N N . GLY A 1 96 ? -28.290 6.710 8.149 1.00 91.50 96 GLY A N 1
ATOM 767 C CA . GLY A 1 96 ? -28.307 7.722 9.211 1.00 91.50 96 GLY A CA 1
ATOM 768 C C . GLY A 1 96 ? -27.037 7.768 10.074 1.00 91.50 96 GLY A C 1
ATOM 769 O O . GLY A 1 96 ? -27.042 8.364 11.150 1.00 91.50 96 GLY A O 1
ATOM 770 N N . VAL A 1 97 ? -25.946 7.130 9.632 1.00 92.31 97 VAL A N 1
ATOM 771 C CA . VAL A 1 97 ? -24.644 7.129 10.326 1.00 92.31 97 VAL A CA 1
ATOM 772 C C . VAL A 1 97 ? -23.922 8.459 10.109 1.00 92.31 97 VAL A C 1
ATOM 774 O O . VAL A 1 97 ? -23.309 8.991 11.033 1.00 92.31 97 VAL A O 1
ATOM 777 N N . ILE A 1 98 ? -24.011 9.008 8.895 1.00 88.00 98 ILE A N 1
ATOM 778 C CA . ILE A 1 98 ? -23.531 10.351 8.562 1.00 88.00 98 ILE A CA 1
ATOM 779 C C . ILE A 1 98 ? -24.743 11.268 8.470 1.00 88.00 98 ILE A C 1
ATOM 781 O O . ILE A 1 98 ? -25.584 11.095 7.591 1.00 88.00 98 ILE A O 1
ATOM 785 N N . LYS A 1 99 ? -24.805 12.269 9.348 1.00 80.62 99 LYS A N 1
ATOM 786 C CA . LYS A 1 99 ? -25.787 13.346 9.225 1.00 80.62 99 LYS A CA 1
ATOM 787 C C . LYS A 1 99 ? -25.357 14.297 8.117 1.00 80.62 99 LYS A C 1
ATOM 789 O O . LYS A 1 99 ? -24.202 14.721 8.080 1.00 80.62 99 LYS A O 1
ATOM 794 N N . THR A 1 100 ? -26.273 14.648 7.228 1.00 68.69 100 THR A N 1
ATOM 795 C CA . THR A 1 100 ? -26.083 15.790 6.330 1.00 68.69 100 THR A CA 1
ATOM 796 C C . THR A 1 100 ? -26.407 17.065 7.098 1.00 68.69 100 THR A C 1
ATOM 798 O O . THR A 1 100 ? -27.399 17.098 7.822 1.00 68.69 100 THR A O 1
ATOM 801 N N . GLU A 1 101 ? -25.574 18.101 6.980 1.00 58.53 101 GLU A N 1
ATOM 802 C CA . GLU A 1 101 ? -25.853 19.395 7.612 1.00 58.53 101 GLU A CA 1
ATOM 803 C C . GLU A 1 101 ? -27.255 19.879 7.202 1.00 58.53 101 GLU A C 1
ATOM 805 O O . GLU A 1 101 ? -27.522 20.090 6.019 1.00 58.53 101 GLU A O 1
ATOM 810 N N . GLY A 1 102 ? -28.161 19.988 8.180 1.00 60.19 102 GLY A N 1
ATOM 811 C CA . GLY A 1 102 ? -29.572 20.325 7.963 1.00 60.19 102 GLY A CA 1
ATOM 812 C C . GLY A 1 102 ? -30.586 19.481 8.749 1.00 60.19 102 GLY A C 1
ATOM 813 O O . GLY A 1 102 ? -31.747 19.881 8.799 1.00 60.19 102 GLY A O 1
ATOM 814 N N . GLU A 1 103 ? -30.161 18.377 9.382 1.00 50.75 103 GLU A N 1
ATOM 815 C CA . GLU A 1 103 ? -30.978 17.523 10.278 1.00 50.75 103 GLU A CA 1
ATOM 816 C C . GLU A 1 103 ? -30.527 17.533 11.749 1.00 50.75 103 GLU A C 1
ATOM 818 O O . GLU A 1 103 ? -29.308 17.394 12.027 1.00 50.75 103 GLU A O 1
#

Radius of gyration: 17.9 Å; chains: 1; bounding box: 50×31×38 Å

Secondary structure (DSSP, 8-state):
-HHHHHTTSHHHHHHHHHHHHHHHHHHHHHHHHHHHHHHHHHHHHHH--HHHHHHHHHHHHHHHHHHHHHTT-HHHHHHHHHHHHHHHHHHHHHTTSSPPTT-

Sequence (103 aa):
MIEIMEMETLEGKARLIADTYGLDKQLDIMLEECAELIKAICKYKRYGDTKNLKEEMGDLRLTLMENSYLLGAEEEIREIIDYKADRTINLAKEAGVIKTEGE

Foldseek 3Di:
DVLVVLCVDLLSVLQVVLVVQDQVVLVVQLVVLVVQLVVQVVCCVVPVPPPSNVVSVVSNVSSCSSNCVNVVNPVVVVVVVVVVVVVVVVVCVVVVVDDDPPD

pLDDT: mean 92.41, std 13.11, range [48.25, 98.81]

=== Feature glossary ===
Key to the feature types in this record:

— What the protein is —

Primary structure: the covalent order of the twenty standard amino acids along the backbone. Two proteins with the same sequence will (almost always) fold to the same structure; two with 30% identity often share a fold but not the details.

Database cross-references. InterPro integrates a dozen domain/family signature databases into unified entries with residue-range hits. GO terms attach function/process/location labels with evidence codes. CATH codes position the fold in a four-level structural taxonomy. Organism is the NCBI-taxonomy species name.

— Where its atoms are —

The mmCIF block holds the 3D Cartesian coordinates of each backbone atom (N, Cα, C, O) in ångströms. mmCIF is the PDB's canonical archive format — a tagged-loop text representation of the atomic model.

Six rendered views show the 3D structure from the faces of a cube — i.e. along ±x, ±y, ±z. Rendering representation is drawn randomly per protein from cartoon (secondary-structure ribbons), sticks (backbone bonds), or molecular surface; coloring is either N→C rainbow (blue at the N-terminus through red at the C-terminus) or one color per chain.

— Local backbone conformation —

DSSP 8-state secondary structure assigns each residue one of H (α-helix), G (3₁₀-helix), I (π-helix), E (extended β-strand), B (isolated β-br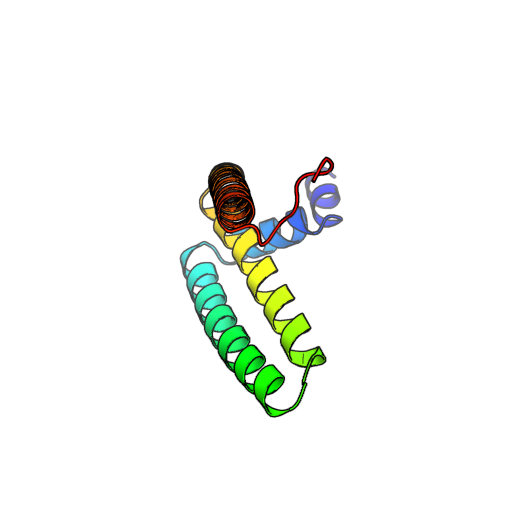idge), T (hydrogen-bonded turn), S (bend), or '-' (coil). The assignment is computed from backbone hydrogen-bond geometry via the Kabsch–Sander algorithm.

P-SEA three-state annotation labels each residue as helix, strand, or coil based purely on the geometry of the Cα trace. It serves as a fallback when the full backbone (and thus DSSP) is unavailable.

The φ/ψ torsion pair specifies the backbone conformation at each residue. φ rotates about the N–Cα bond, ψ about the Cα–C bond. Steric clashes forbid most of the (φ, ψ) plane — the allowed regions (α-helix basin, β-sheet basin, left-handed helix) are the Ramachandran-allowed regions.

— Global shape and packing —

The geometric summary reports three shape descriptors. Rg (radius of gyration) measures how spread out the Cα atoms are about their centre of mass; compact globular proteins have small Rg, elongated or unfolded ones large. Cα contacts (<8 Å, |i−j|>4) count long-range residue pairs in spatial proximity — high for tightly packed folds, near zero for rods or random coil. The bounding-box extents give the protein's footprint along x, y, z in Å.

Accessible surface area quantifies burial. A residue with SASA near zero is packed into the hydrophobic core; one with SASA >100 Å² sits on the surface. Computed here via the Shrake–Rupley numerical algorithm with a 1.4 Å probe.

Plot images: a contact map (which residues are close in 3D, as an N×N binary image), a Ramachandran scatter (backbone torsion angles, revealing secondary-structure composition at a glance), and — for AlphaFold structures — a PAE heatmap (pairwise prediction confidence).

— Structural neighborhood —

The Foldseek 3Di string encodes local tertiary geometry as a 20-letter alphabet — one character per residue — derived from the relative positions of nearby Cα atoms. Unlike the amino-acid sequence, 3Di is a direct function of the 3D structure, so two proteins with the sa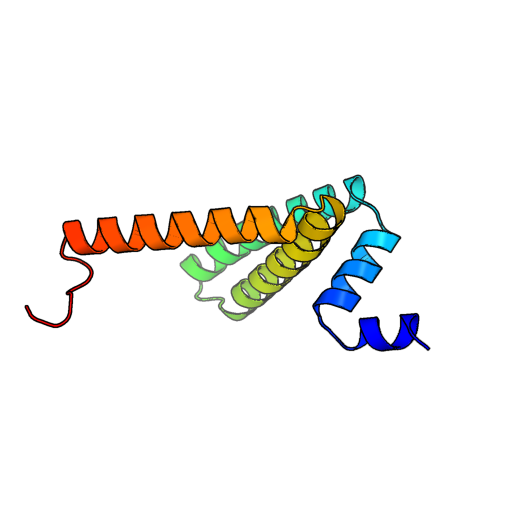me fold have similar 3Di strings even at low sequence identity.

Nearest PDB neighbors are the top structural matches found by Foldseek when searching this structure against the entire Protein Data Bank. Each hit reports a TM-score (0 to 1; >0.5 almost always implies the same fold) and an E-value. These are *structural* homologs — they may share no detectable sequence similarity.

— Confidence and disorder —

For AlphaFold models, the B-factor field carries pLDDT — the model's own estimate of local accuracy on a 0–100 scale. Regions with pLDDT<50 should be treated as essentially unmodeled; they often correspond to intrinsically disordered segments.

B-factor (Debye–Waller factor) reflects atomic displacement in the crystal lattice. It is an experimental observable (units Å²), not a prediction; low values mean the atom is pinned down, high values mean it moves or is heterogeneous across the crystal.

Predicted aligned error is AlphaFold's pairwise confidence. Unlike pLDDT (per-residue), PAE is per-residue-pair and captures whether two parts of the structure are correctly placed relative to each other. Units are ångströms of expected positional error.